Protein AF-A0A820MGE1-F1 (afdb_monomer_lite)

Sequence (130 aa):
QMSFMARFWTSFDWWTLSPDENAIYWISAPADTQRPYQKTDGNNRTLVIAYLPLQLNGTVYNGTVRNLSPTGIYTSKWFNPRNGTYSIIDEGWIPSKAGSWNIPTQLNSTDDWVLMIQRINGTNTSPNLI

Organism: NCBI:txid433720

Structure (mmCIF, N/CA/C/O backbone):
data_AF-A0A820MGE1-F1
#
_entry.id   AF-A0A820MGE1-F1
#
loop_
_atom_site.group_PDB
_atom_site.id
_atom_site.type_symbol
_atom_site.label_atom_id
_atom_site.label_alt_id
_atom_site.label_comp_id
_atom_site.label_asym_id
_atom_site.label_entity_id
_atom_site.label_seq_id
_atom_site.pdbx_PDB_ins_code
_atom_site.Cartn_x
_atom_site.Cartn_y
_atom_site.Cartn_z
_atom_site.occupancy
_atom_site.B_iso_or_equiv
_atom_site.auth_seq_id
_atom_site.auth_comp_id
_atom_site.auth_asym_id
_atom_site.auth_atom_id
_atom_site.pdbx_PDB_model_num
ATOM 1 N N . GLN A 1 1 ? 16.200 -11.245 -2.089 1.00 62.41 1 GLN A N 1
ATOM 2 C CA . GLN A 1 1 ? 14.867 -10.758 -2.510 1.00 62.41 1 GLN A CA 1
ATOM 3 C C . GLN A 1 1 ? 13.742 -11.517 -1.806 1.00 62.41 1 GLN A C 1
ATOM 5 O O . GLN A 1 1 ? 13.044 -10.904 -1.013 1.00 62.41 1 GLN A O 1
ATOM 10 N N . MET A 1 2 ? 13.605 -12.844 -1.963 1.00 79.38 2 MET A N 1
ATOM 11 C CA . MET A 1 2 ? 12.532 -13.597 -1.277 1.00 79.38 2 MET A CA 1
ATOM 12 C C . MET A 1 2 ? 12.561 -13.507 0.258 1.00 79.38 2 MET A C 1
ATOM 14 O O . MET A 1 2 ? 11.509 -13.451 0.883 1.00 79.38 2 MET A O 1
ATOM 18 N N . SER A 1 3 ? 13.747 -13.432 0.867 1.00 88.81 3 SER A N 1
ATOM 19 C CA . SER A 1 3 ? 13.893 -13.246 2.317 1.00 88.81 3 SER A CA 1
ATOM 20 C C . SER A 1 3 ? 13.350 -11.901 2.810 1.00 88.81 3 SER A C 1
ATOM 22 O O . SER A 1 3 ? 12.749 -11.846 3.878 1.00 88.81 3 SER A O 1
ATOM 24 N N . PHE A 1 4 ? 13.523 -10.822 2.041 1.00 92.38 4 PHE A N 1
ATOM 25 C CA . PHE A 1 4 ? 13.005 -9.498 2.397 1.00 92.38 4 PHE A CA 1
ATOM 26 C C . PHE A 1 4 ? 11.487 -9.451 2.286 1.00 92.38 4 PHE A C 1
ATOM 28 O O . PHE A 1 4 ? 10.827 -8.961 3.195 1.00 92.38 4 PHE A O 1
ATOM 35 N N . MET A 1 5 ? 10.935 -10.030 1.219 1.00 88.62 5 MET A N 1
ATOM 36 C CA . MET A 1 5 ? 9.489 -10.129 1.045 1.00 88.62 5 MET A CA 1
ATOM 37 C C . MET A 1 5 ? 8.852 -11.006 2.133 1.00 88.62 5 MET A C 1
ATOM 39 O O . MET A 1 5 ? 7.832 -10.629 2.698 1.00 88.62 5 MET A O 1
ATOM 43 N N . ALA A 1 6 ? 9.479 -12.132 2.492 1.00 89.44 6 ALA A N 1
ATOM 44 C CA . ALA A 1 6 ? 9.021 -12.968 3.600 1.00 89.44 6 ALA A CA 1
ATOM 45 C C . ALA A 1 6 ? 9.006 -12.186 4.921 1.00 89.44 6 ALA A C 1
ATOM 47 O O . ALA A 1 6 ? 7.974 -12.142 5.580 1.00 89.44 6 ALA A O 1
ATOM 48 N N . ARG A 1 7 ? 10.108 -11.498 5.258 1.00 91.62 7 ARG A N 1
ATOM 49 C CA .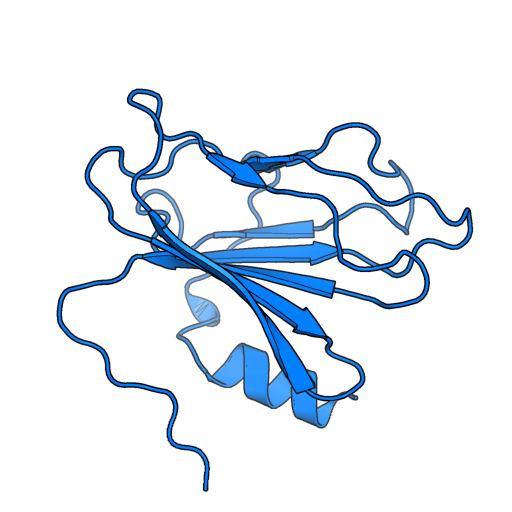 ARG A 1 7 ? 10.196 -10.655 6.463 1.00 91.62 7 ARG A CA 1
ATOM 50 C C . ARG A 1 7 ? 9.140 -9.551 6.485 1.00 91.62 7 ARG A C 1
ATOM 52 O O . ARG A 1 7 ? 8.562 -9.300 7.537 1.00 91.62 7 ARG A O 1
ATOM 59 N N . PHE A 1 8 ? 8.881 -8.918 5.340 1.00 93.81 8 PHE A N 1
ATOM 60 C CA . PHE A 1 8 ? 7.823 -7.922 5.194 1.00 93.81 8 PHE A CA 1
ATOM 61 C C . PHE A 1 8 ? 6.455 -8.519 5.544 1.00 93.81 8 PHE A C 1
ATOM 63 O O . PHE A 1 8 ? 5.798 -8.030 6.458 1.00 93.81 8 PHE A O 1
ATOM 70 N N . TRP A 1 9 ? 6.056 -9.617 4.894 1.00 91.75 9 TRP A N 1
ATOM 71 C CA . TRP A 1 9 ? 4.741 -10.229 5.122 1.00 91.75 9 TRP A CA 1
ATOM 72 C C . TRP A 1 9 ? 4.577 -10.829 6.518 1.00 91.75 9 TRP A C 1
ATOM 74 O O . TRP A 1 9 ? 3.461 -10.882 7.017 1.00 91.75 9 TRP A O 1
ATOM 84 N N . THR A 1 10 ? 5.657 -11.253 7.175 1.00 91.94 10 THR A N 1
ATOM 85 C CA . THR A 1 10 ? 5.598 -11.755 8.556 1.00 91.94 10 THR A CA 1
ATOM 86 C C . THR A 1 10 ? 5.656 -10.654 9.617 1.00 91.94 10 THR A C 1
ATOM 88 O O . THR A 1 10 ? 5.631 -10.971 10.801 1.00 91.94 10 THR A O 1
ATOM 91 N N . SER A 1 11 ? 5.767 -9.375 9.236 1.00 91.94 11 SER A N 1
ATOM 92 C CA . SER A 1 11 ? 5.811 -8.260 10.202 1.00 91.94 11 SER A CA 1
ATOM 93 C C . SER A 1 11 ? 4.430 -7.808 10.702 1.00 91.94 11 SER A C 1
ATOM 95 O O . SER A 1 11 ? 4.341 -6.973 11.600 1.00 91.94 11 SER A O 1
ATOM 97 N N . PHE A 1 12 ? 3.358 -8.361 10.134 1.00 90.31 12 PHE A N 1
ATOM 98 C CA . PHE A 1 12 ? 1.964 -8.094 10.481 1.00 90.31 12 PHE A CA 1
ATOM 99 C C . PHE A 1 12 ? 1.109 -9.349 10.244 1.00 90.31 12 PHE A C 1
ATOM 101 O O . PHE A 1 12 ? 1.555 -10.301 9.598 1.00 90.31 12 PHE A O 1
ATOM 108 N N . ASP A 1 13 ? -0.134 -9.336 10.729 1.00 90.69 13 ASP A N 1
ATOM 109 C CA . ASP A 1 13 ? -1.092 -10.444 10.607 1.00 90.69 13 ASP A CA 1
ATOM 110 C C . ASP A 1 13 ? -1.632 -10.561 9.171 1.00 90.69 13 ASP A C 1
ATOM 112 O O . ASP A 1 13 ? -2.799 -10.289 8.884 1.00 90.69 13 ASP A O 1
ATOM 116 N N . TRP A 1 14 ? -0.770 -10.938 8.225 1.00 90.00 14 TRP A N 1
ATOM 117 C CA . TRP A 1 14 ? -1.065 -10.936 6.788 1.00 90.00 14 TRP A CA 1
ATOM 118 C C . TRP A 1 14 ? -2.269 -11.802 6.406 1.00 90.00 14 TRP A C 1
ATOM 120 O O . TRP A 1 14 ? -2.904 -11.538 5.386 1.00 90.00 14 TRP A O 1
ATOM 130 N N . TRP A 1 15 ? -2.600 -12.815 7.211 1.00 90.56 15 TRP A N 1
ATOM 131 C CA . TRP A 1 15 ? -3.758 -13.689 6.997 1.00 90.56 15 TRP A CA 1
ATOM 132 C C . TRP A 1 15 ? -5.098 -12.961 7.165 1.00 90.56 15 TRP A C 1
ATOM 134 O O . TRP A 1 15 ? -6.123 -13.472 6.728 1.00 90.56 15 TRP A O 1
ATOM 144 N N . THR A 1 16 ? -5.102 -11.771 7.773 1.00 92.56 16 THR A N 1
ATOM 145 C CA . THR A 1 16 ? -6.287 -10.902 7.859 1.00 92.56 16 THR A CA 1
ATOM 146 C C . THR A 1 16 ? -6.537 -10.119 6.569 1.00 92.56 16 THR A C 1
ATOM 148 O O . THR A 1 16 ? -7.626 -9.583 6.373 1.00 92.56 16 THR A O 1
ATOM 151 N N . LEU A 1 17 ? -5.544 -10.057 5.673 1.00 95.56 17 LEU A N 1
ATOM 152 C CA . LEU A 1 17 ? -5.608 -9.257 4.460 1.00 95.56 17 LEU A CA 1
ATOM 153 C C . LEU A 1 17 ? -6.270 -10.015 3.307 1.00 95.56 17 LEU A C 1
ATOM 155 O O . LEU A 1 17 ? -5.866 -11.121 2.942 1.00 95.56 17 LEU A O 1
ATOM 159 N N . SER A 1 18 ? -7.209 -9.350 2.642 1.00 96.69 18 SER A N 1
ATOM 160 C CA . SER A 1 18 ? -7.888 -9.845 1.442 1.00 96.69 18 SER A CA 1
ATOM 161 C C . SER A 1 18 ? -7.679 -8.894 0.255 1.00 96.69 18 SER A C 1
ATOM 163 O O . SER A 1 18 ? -7.457 -7.701 0.472 1.00 96.69 18 SER A O 1
ATOM 165 N N . PRO A 1 19 ? -7.682 -9.391 -0.999 1.00 96.75 19 PRO A N 1
ATOM 166 C CA . PRO A 1 19 ? -7.661 -8.525 -2.179 1.00 96.75 19 PRO A CA 1
ATOM 167 C C . PRO A 1 19 ? -8.835 -7.536 -2.180 1.00 96.75 19 PRO A C 1
ATOM 169 O O . PRO A 1 19 ? -9.981 -7.946 -2.028 1.00 96.75 19 PRO A O 1
ATOM 172 N N . ASP A 1 20 ? -8.549 -6.250 -2.390 1.00 96.56 20 ASP A N 1
ATOM 173 C CA . ASP A 1 20 ? -9.559 -5.182 -2.465 1.00 96.56 20 ASP A CA 1
ATOM 174 C C . ASP A 1 20 ? -9.185 -4.202 -3.580 1.00 96.56 20 ASP A C 1
ATOM 176 O O . ASP A 1 20 ? -8.500 -3.205 -3.353 1.00 96.56 20 ASP A O 1
ATOM 180 N N . GLU A 1 21 ? -9.636 -4.481 -4.805 1.00 92.69 21 GLU A N 1
ATOM 181 C CA . GLU A 1 21 ? -9.331 -3.657 -5.980 1.00 92.69 21 GLU A CA 1
ATOM 182 C C . GLU A 1 21 ? -9.831 -2.206 -5.827 1.00 92.69 21 GLU A C 1
ATOM 184 O O . GLU A 1 21 ? -9.245 -1.285 -6.390 1.00 92.69 21 GLU A O 1
ATOM 189 N N . ASN A 1 22 ? -10.842 -1.969 -4.987 1.00 93.69 22 ASN A N 1
ATOM 190 C CA . ASN A 1 22 ? -11.422 -0.646 -4.773 1.00 93.69 22 ASN A CA 1
ATOM 191 C C . ASN A 1 22 ? -10.678 0.193 -3.723 1.00 93.69 22 ASN A C 1
ATOM 193 O O . ASN A 1 22 ? -10.942 1.396 -3.618 1.00 93.69 22 ASN A O 1
ATOM 197 N N . ALA A 1 23 ? -9.745 -0.399 -2.967 1.00 96.31 23 ALA A N 1
ATOM 198 C CA . ALA A 1 23 ? -9.019 0.293 -1.902 1.00 96.31 23 ALA A CA 1
ATOM 199 C C . ALA A 1 23 ? -8.220 1.499 -2.411 1.00 96.31 23 ALA A C 1
ATOM 201 O O . ALA A 1 23 ? -8.100 2.502 -1.706 1.00 96.31 23 ALA A O 1
ATOM 202 N N . ILE A 1 24 ? -7.686 1.415 -3.632 1.00 97.62 24 ILE A N 1
ATOM 203 C CA . ILE A 1 24 ? -6.885 2.474 -4.241 1.00 97.62 24 ILE A CA 1
ATOM 204 C C . ILE A 1 24 ? -7.385 2.742 -5.655 1.00 97.62 24 ILE A C 1
ATOM 206 O O . ILE A 1 24 ? -7.602 1.829 -6.445 1.00 97.62 24 ILE A O 1
ATOM 210 N N . TYR A 1 25 ? -7.589 4.018 -5.970 1.00 97.06 25 TYR A N 1
ATOM 211 C CA . TYR A 1 25 ? -7.708 4.480 -7.345 1.00 97.06 25 TYR A CA 1
ATOM 212 C C . TYR A 1 25 ? -6.325 4.857 -7.864 1.00 97.06 25 TYR A C 1
ATOM 214 O O . TYR A 1 25 ? -5.737 5.810 -7.359 1.00 97.06 25 TYR A O 1
ATOM 222 N N . TRP A 1 26 ? -5.809 4.139 -8.854 1.00 96.50 26 TRP A N 1
ATOM 223 C CA . TRP A 1 26 ? -4.533 4.479 -9.478 1.00 96.50 26 TRP A CA 1
ATOM 224 C C . TRP A 1 26 ? -4.750 5.334 -10.724 1.00 96.50 26 TRP A C 1
ATOM 226 O O . TRP A 1 26 ? -5.598 5.017 -11.558 1.00 96.50 26 TRP A O 1
ATOM 236 N N . ILE A 1 27 ? -3.978 6.410 -10.862 1.00 94.75 27 ILE A N 1
ATOM 237 C CA . ILE A 1 27 ? -4.048 7.319 -12.008 1.00 94.75 27 ILE A CA 1
ATOM 238 C C . ILE A 1 27 ? -2.908 6.963 -12.955 1.00 94.75 27 ILE A C 1
ATOM 240 O O . ILE A 1 27 ? -1.746 7.004 -12.563 1.00 94.75 27 ILE A O 1
ATOM 244 N N . SER A 1 28 ? -3.236 6.628 -14.203 1.00 90.06 28 SER A N 1
ATOM 245 C CA . SER A 1 28 ? -2.253 6.265 -15.239 1.00 90.06 28 SER A CA 1
ATOM 246 C C . SER A 1 28 ? -1.417 5.013 -14.928 1.00 90.06 28 SER A C 1
ATOM 248 O O . SER A 1 28 ? -0.345 4.835 -15.505 1.00 90.06 28 SER A O 1
ATOM 250 N N . ALA A 1 29 ? -1.893 4.136 -14.039 1.00 91.31 29 ALA A N 1
ATOM 251 C CA . ALA A 1 29 ? -1.273 2.829 -13.843 1.00 91.31 29 ALA A CA 1
ATOM 252 C C . ALA A 1 29 ? -1.503 1.919 -15.065 1.00 91.31 29 ALA A C 1
ATOM 254 O O . ALA A 1 29 ? -2.548 2.027 -15.719 1.00 91.31 29 ALA A O 1
ATOM 255 N N . PRO A 1 30 ? -0.571 0.996 -15.364 1.00 90.94 30 PRO A N 1
ATOM 256 C CA . PRO A 1 30 ? -0.783 -0.015 -16.392 1.00 90.94 30 PRO A CA 1
ATOM 257 C C . PRO A 1 30 ? -2.017 -0.867 -16.094 1.00 90.94 30 PRO A C 1
ATOM 259 O O . PRO A 1 30 ? -2.343 -1.127 -14.935 1.00 90.94 30 PRO A O 1
ATOM 262 N N . ALA A 1 31 ? -2.672 -1.342 -17.151 1.00 86.94 31 ALA A N 1
ATOM 263 C CA . ALA A 1 31 ? -3.821 -2.245 -17.055 1.00 86.94 31 ALA A CA 1
ATOM 264 C C . ALA A 1 31 ? -3.451 -3.725 -17.279 1.00 86.94 31 ALA A C 1
ATOM 266 O O . ALA A 1 31 ? -4.307 -4.600 -17.163 1.00 86.94 31 ALA A O 1
ATOM 267 N N . ASP A 1 32 ? -2.194 -4.005 -17.625 1.00 87.12 32 ASP A N 1
ATOM 268 C CA . ASP A 1 32 ? -1.701 -5.320 -18.027 1.00 87.12 32 ASP A CA 1
ATOM 269 C C . ASP A 1 32 ? -1.050 -6.081 -16.855 1.00 87.12 32 ASP A C 1
ATOM 271 O O . ASP A 1 32 ? -1.436 -5.943 -15.692 1.00 87.12 32 ASP A O 1
ATOM 275 N N . THR A 1 33 ? -0.060 -6.925 -17.148 1.00 85.44 33 THR A N 1
ATOM 276 C CA . THR A 1 33 ? 0.699 -7.682 -16.146 1.00 85.44 33 THR A CA 1
ATOM 277 C C . THR A 1 33 ? 1.507 -6.795 -15.194 1.00 85.44 33 THR A C 1
ATOM 279 O O . THR A 1 33 ? 1.919 -7.280 -14.141 1.00 85.44 33 THR A O 1
ATOM 282 N N . GLN A 1 34 ? 1.699 -5.511 -15.514 1.00 89.12 34 GLN A N 1
ATOM 283 C CA . GLN A 1 34 ? 2.393 -4.527 -14.683 1.00 89.12 34 GLN A CA 1
ATOM 284 C C . GLN A 1 34 ? 1.438 -3.682 -13.827 1.00 89.12 34 GLN A C 1
ATOM 286 O O . GLN A 1 34 ? 1.878 -2.720 -13.183 1.00 89.12 34 GLN A O 1
ATOM 291 N N . ARG A 1 35 ? 0.141 -4.022 -13.810 1.00 92.69 35 ARG A N 1
ATOM 292 C CA . ARG A 1 35 ? -0.847 -3.346 -12.968 1.00 92.69 35 ARG A CA 1
ATOM 293 C C . ARG A 1 35 ? -0.556 -3.555 -11.475 1.00 92.69 35 ARG A C 1
ATOM 295 O O . ARG A 1 35 ? -0.112 -4.640 -11.083 1.00 92.69 35 ARG A O 1
ATOM 302 N N . PRO A 1 36 ? -0.827 -2.552 -10.628 1.00 95.19 36 PRO A N 1
ATOM 303 C CA . PRO A 1 36 ? -0.716 -2.701 -9.186 1.00 95.19 36 PRO A CA 1
ATOM 304 C C . PRO A 1 36 ? -1.791 -3.637 -8.622 1.00 95.19 36 PRO A C 1
ATOM 306 O O . PRO A 1 36 ? -2.890 -3.753 -9.166 1.00 95.19 36 PRO A O 1
ATOM 309 N N . TYR A 1 37 ? -1.477 -4.270 -7.493 1.00 95.50 37 TYR A N 1
ATOM 310 C CA . TYR A 1 37 ? -2.412 -5.100 -6.732 1.00 95.50 37 TYR A CA 1
ATOM 311 C C . TYR A 1 37 ? -2.459 -4.659 -5.281 1.00 95.50 37 TYR A C 1
ATOM 313 O O . TYR A 1 37 ? -1.413 -4.470 -4.666 1.00 95.50 37 TYR A O 1
ATOM 321 N N . GLN A 1 38 ? -3.656 -4.580 -4.709 1.00 96.56 38 GLN A N 1
ATOM 322 C CA . GLN A 1 38 ? -3.862 -4.086 -3.351 1.00 96.56 38 GLN A CA 1
ATOM 323 C C . GLN A 1 38 ? -4.644 -5.064 -2.474 1.00 96.56 38 GLN A C 1
ATOM 325 O O . GLN A 1 38 ? -5.507 -5.813 -2.940 1.00 96.56 38 GLN A O 1
ATOM 330 N N . LYS A 1 39 ? -4.322 -5.038 -1.181 1.00 97.31 39 LYS A N 1
ATOM 331 C CA . LYS A 1 39 ? -4.982 -5.796 -0.122 1.00 97.31 39 LYS A CA 1
ATOM 332 C C . LYS A 1 39 ? -5.289 -4.909 1.079 1.00 97.31 39 LYS A C 1
ATOM 334 O O . LYS A 1 39 ? -4.523 -3.994 1.384 1.00 97.31 39 LYS A O 1
ATOM 339 N N . THR A 1 40 ? -6.367 -5.233 1.785 1.00 97.00 40 THR A N 1
ATOM 340 C CA . THR A 1 40 ? -6.785 -4.563 3.026 1.00 97.00 40 THR A CA 1
ATOM 341 C C . THR A 1 40 ? -7.239 -5.575 4.075 1.00 97.00 40 THR A C 1
ATOM 343 O O . THR A 1 40 ? -7.593 -6.707 3.741 1.00 97.00 40 THR A O 1
ATOM 346 N N . ASP A 1 41 ? -7.271 -5.166 5.343 1.00 94.81 41 ASP A N 1
ATOM 347 C CA . ASP A 1 41 ? -7.839 -5.910 6.482 1.00 94.81 41 ASP A CA 1
ATOM 348 C C . ASP A 1 41 ? -9.380 -5.797 6.552 1.00 94.81 41 ASP A C 1
ATOM 350 O O . ASP A 1 41 ? -9.992 -5.864 7.620 1.00 94.81 41 ASP A O 1
ATOM 354 N N . GLY A 1 42 ? -10.028 -5.587 5.402 1.00 90.81 42 GLY A N 1
ATOM 355 C CA . GLY A 1 42 ? -11.470 -5.396 5.288 1.00 90.81 42 GLY A CA 1
ATOM 356 C C . GLY A 1 42 ? -11.911 -3.961 5.583 1.00 90.81 42 GLY A C 1
ATOM 357 O O . GLY A 1 42 ? -11.235 -2.990 5.247 1.00 90.81 42 GLY A O 1
ATOM 358 N N . ASN A 1 43 ? -13.089 -3.809 6.192 1.00 86.12 43 ASN A N 1
ATOM 359 C CA . ASN A 1 43 ? -13.742 -2.500 6.335 1.00 86.12 43 ASN A CA 1
ATOM 360 C C . ASN A 1 43 ? -13.042 -1.548 7.312 1.00 86.12 43 ASN A C 1
ATOM 362 O O . ASN A 1 43 ? -13.214 -0.337 7.191 1.00 86.12 43 ASN A O 1
ATOM 366 N N . ASN A 1 44 ? -12.252 -2.066 8.256 1.00 85.38 44 ASN A N 1
ATOM 367 C CA . ASN A 1 44 ? -11.543 -1.225 9.220 1.00 85.38 44 ASN A CA 1
ATOM 368 C C . ASN A 1 44 ? -10.377 -0.455 8.580 1.00 85.38 44 ASN A C 1
ATOM 370 O O . ASN A 1 44 ? -9.996 0.593 9.109 1.00 85.38 44 ASN A O 1
ATOM 374 N N . ARG A 1 45 ? -9.834 -0.961 7.458 1.00 92.44 45 ARG A N 1
ATOM 375 C CA . ARG A 1 45 ? -8.706 -0.393 6.700 1.00 92.44 45 ARG A CA 1
ATOM 376 C C . ARG A 1 45 ? -7.601 0.139 7.615 1.00 92.44 45 ARG A C 1
ATOM 378 O O . ARG A 1 45 ? -7.141 1.275 7.464 1.00 92.44 45 ARG A O 1
ATOM 385 N N . THR A 1 46 ? -7.213 -0.663 8.610 1.00 95.19 46 THR A N 1
ATOM 386 C CA . THR A 1 46 ? -6.079 -0.343 9.486 1.00 95.19 46 THR A CA 1
ATOM 387 C C . THR A 1 46 ? -4.754 -0.658 8.811 1.00 95.19 46 THR A C 1
ATOM 389 O O . THR A 1 46 ? -3.742 -0.054 9.160 1.00 95.19 46 THR A O 1
ATOM 392 N N . LEU A 1 47 ? -4.771 -1.537 7.807 1.00 96.62 47 LEU A N 1
ATOM 393 C CA . LEU A 1 47 ? -3.619 -1.860 6.988 1.00 96.62 47 LEU A CA 1
ATOM 394 C C . LEU A 1 47 ? -4.041 -1.951 5.520 1.00 96.62 47 LEU A C 1
ATOM 396 O O . LEU A 1 47 ? -4.908 -2.743 5.156 1.00 96.62 47 LEU A O 1
ATOM 400 N N . VAL A 1 48 ? -3.409 -1.139 4.675 1.00 97.81 48 VAL A N 1
ATOM 401 C CA . VAL A 1 48 ? -3.545 -1.187 3.217 1.00 97.81 48 VAL A CA 1
ATOM 402 C C . VAL A 1 48 ? -2.165 -1.435 2.630 1.00 97.81 48 VAL A C 1
ATOM 404 O O . VAL A 1 48 ? -1.242 -0.649 2.842 1.00 97.81 48 VAL A O 1
ATOM 407 N N . ILE A 1 49 ? -2.030 -2.530 1.887 1.00 97.88 49 ILE A N 1
ATOM 408 C CA . ILE A 1 49 ? -0.801 -2.893 1.183 1.00 97.88 49 ILE A CA 1
ATOM 409 C C . ILE A 1 49 ? -1.070 -2.858 -0.312 1.00 97.88 49 ILE A C 1
ATOM 411 O O . ILE A 1 49 ? -2.065 -3.428 -0.756 1.00 97.88 49 ILE A O 1
ATOM 415 N N . ALA A 1 50 ? -0.176 -2.261 -1.096 1.00 97.69 50 ALA A N 1
ATOM 416 C CA . ALA A 1 50 ? -0.217 -2.385 -2.548 1.00 97.69 50 ALA A CA 1
ATOM 417 C C . ALA A 1 50 ? 1.147 -2.755 -3.121 1.00 97.69 50 ALA A C 1
ATOM 419 O O . ALA A 1 50 ? 2.146 -2.144 -2.771 1.00 97.69 50 ALA A O 1
ATOM 420 N N . TYR A 1 51 ? 1.191 -3.743 -4.008 1.00 96.31 51 TYR A N 1
ATOM 421 C CA . TYR A 1 51 ? 2.378 -4.091 -4.777 1.00 96.31 51 TYR A CA 1
ATOM 422 C C . TYR A 1 51 ? 2.325 -3.401 -6.136 1.00 96.31 51 TYR A C 1
ATOM 424 O O . TYR A 1 51 ? 1.360 -3.574 -6.880 1.00 96.31 51 TYR A O 1
ATOM 432 N N . LEU A 1 52 ? 3.363 -2.630 -6.438 1.00 95.75 52 LEU A N 1
ATOM 433 C CA . LEU A 1 52 ? 3.583 -1.924 -7.689 1.00 95.75 52 LEU A CA 1
ATOM 434 C C . LEU A 1 52 ? 4.767 -2.610 -8.389 1.00 95.75 52 LEU A C 1
ATOM 436 O O . LEU A 1 52 ? 5.904 -2.475 -7.925 1.00 95.75 52 LEU A O 1
ATOM 440 N N . PRO A 1 53 ? 4.524 -3.359 -9.477 1.00 93.25 53 PRO A N 1
ATOM 441 C CA . PRO A 1 53 ? 5.595 -3.977 -10.244 1.00 93.25 53 PRO A CA 1
ATOM 442 C C . PRO A 1 53 ? 6.527 -2.936 -10.866 1.00 93.25 53 PRO A C 1
ATOM 444 O O . PRO A 1 53 ? 6.112 -1.802 -11.131 1.00 93.25 53 PRO A O 1
ATOM 447 N N . LEU A 1 54 ? 7.755 -3.346 -11.182 1.00 92.06 54 LEU A N 1
ATOM 448 C CA . LEU A 1 54 ? 8.675 -2.551 -11.995 1.00 92.06 54 LEU A CA 1
ATOM 449 C C . LEU A 1 54 ? 8.023 -2.131 -13.327 1.00 92.06 54 LEU A C 1
ATOM 451 O O . LEU A 1 54 ? 7.260 -2.880 -13.945 1.00 92.06 54 LEU A O 1
ATOM 455 N N . GLN A 1 55 ? 8.326 -0.920 -13.782 1.00 90.62 55 GLN A N 1
ATOM 456 C CA . GLN A 1 55 ? 7.656 -0.273 -14.906 1.00 90.62 55 GLN A CA 1
ATOM 457 C C . GLN A 1 55 ? 8.593 -0.196 -16.116 1.00 90.62 55 GLN A C 1
ATOM 459 O O . GLN A 1 55 ? 9.355 0.753 -16.271 1.00 90.62 55 GLN A O 1
ATOM 464 N N . LEU A 1 56 ? 8.512 -1.196 -17.002 1.00 85.56 56 LEU A N 1
ATOM 465 C CA . LEU A 1 56 ? 9.299 -1.312 -18.241 1.00 85.56 56 LEU A CA 1
ATOM 466 C C . LEU A 1 56 ? 9.261 -0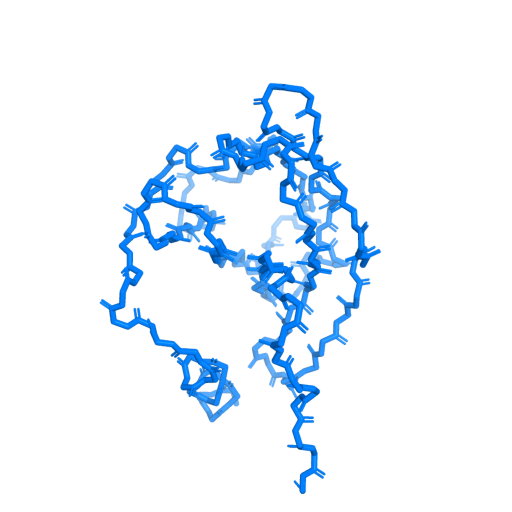.063 -19.141 1.00 85.56 56 LEU A C 1
ATOM 468 O O . LEU A 1 56 ? 10.264 0.263 -19.767 1.00 85.56 56 LEU A O 1
ATOM 472 N N . ASN A 1 57 ? 8.140 0.666 -19.164 1.00 85.69 57 ASN A N 1
ATOM 473 C CA . ASN A 1 57 ? 7.988 1.897 -19.952 1.00 85.69 57 ASN A CA 1
ATOM 474 C C . ASN A 1 57 ? 8.498 3.156 -19.223 1.00 85.69 57 ASN A C 1
ATOM 476 O O . ASN A 1 57 ? 8.328 4.271 -19.711 1.00 85.69 57 ASN A O 1
ATOM 480 N N . GLY A 1 58 ? 9.088 3.004 -18.034 1.00 85.81 58 GLY A N 1
ATOM 481 C CA . GLY A 1 58 ? 9.671 4.097 -17.260 1.00 85.81 58 GLY A CA 1
ATOM 482 C C . GLY A 1 58 ? 8.662 4.992 -16.533 1.00 85.81 58 GLY A C 1
ATOM 483 O O . GLY A 1 58 ? 9.073 5.933 -15.855 1.00 85.81 58 GLY A O 1
ATOM 484 N N . THR A 1 59 ? 7.361 4.716 -16.632 1.00 88.44 59 THR A N 1
ATOM 485 C CA . THR A 1 59 ? 6.302 5.546 -16.045 1.00 88.44 59 THR A CA 1
ATOM 486 C C . THR A 1 59 ? 6.149 5.292 -14.547 1.00 88.44 59 THR A C 1
ATOM 488 O O . THR A 1 59 ? 5.928 4.162 -14.122 1.00 88.44 59 THR A O 1
ATOM 491 N N . VAL A 1 60 ? 6.217 6.354 -13.746 1.00 93.62 60 VAL A N 1
ATOM 492 C CA . VAL A 1 60 ? 5.757 6.343 -12.351 1.00 93.62 60 VAL A CA 1
ATOM 493 C C . VAL A 1 60 ? 4.337 6.889 -12.275 1.00 93.62 60 VAL A C 1
ATOM 495 O O . VAL A 1 60 ? 3.942 7.710 -13.104 1.00 93.62 60 VAL A O 1
ATOM 498 N N . TYR A 1 61 ? 3.562 6.439 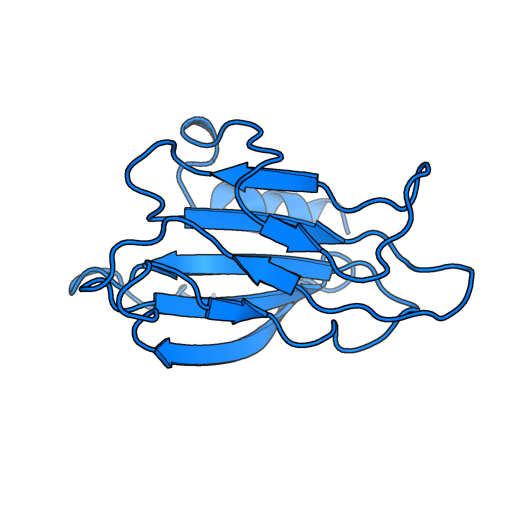-11.296 1.00 95.25 61 TYR A N 1
ATOM 499 C CA . TYR A 1 61 ? 2.156 6.802 -11.179 1.00 95.25 61 TYR A CA 1
ATOM 500 C C . TYR A 1 61 ? 1.768 7.027 -9.727 1.00 95.25 61 TYR A C 1
ATOM 502 O O . TYR A 1 61 ? 2.415 6.548 -8.803 1.00 95.25 61 TYR A O 1
ATOM 510 N N . ASN A 1 62 ? 0.713 7.801 -9.5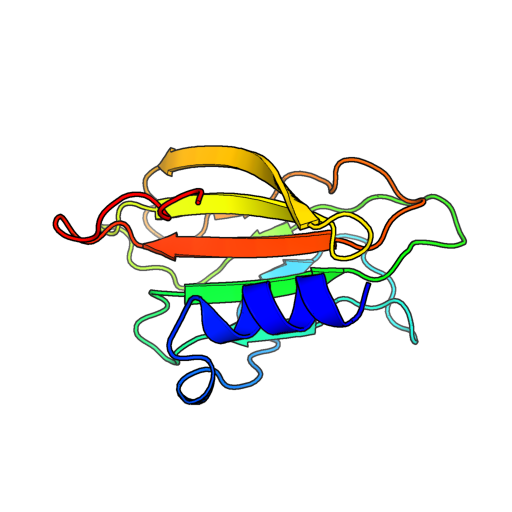31 1.00 96.81 62 ASN A N 1
ATOM 511 C CA . ASN A 1 62 ? 0.184 8.142 -8.221 1.00 96.81 62 ASN A CA 1
ATOM 512 C C . ASN A 1 62 ? -1.222 7.555 -8.067 1.00 96.81 62 ASN A C 1
ATOM 514 O O . ASN A 1 62 ? -1.759 6.901 -8.969 1.00 96.81 62 ASN A O 1
ATOM 518 N N . GLY A 1 63 ? -1.825 7.766 -6.905 1.00 97.38 63 GLY A N 1
ATOM 519 C CA . GLY A 1 63 ? -3.176 7.294 -6.676 1.00 97.38 63 GLY A CA 1
ATOM 520 C C . GLY A 1 63 ? -3.838 7.938 -5.479 1.00 97.38 63 GLY A C 1
ATOM 521 O O . GLY A 1 63 ? -3.286 8.807 -4.809 1.00 97.38 63 GLY A O 1
ATOM 522 N N . THR A 1 64 ? -5.041 7.473 -5.193 1.00 98.31 64 THR A N 1
ATOM 523 C CA . THR A 1 64 ? -5.816 7.898 -4.037 1.00 98.31 64 THR A CA 1
ATOM 524 C C . THR A 1 64 ? -6.293 6.660 -3.302 1.00 98.31 64 THR A C 1
ATOM 526 O O . THR A 1 64 ? -7.072 5.872 -3.845 1.00 98.31 64 THR A O 1
ATOM 529 N N . VAL A 1 65 ? -5.835 6.484 -2.062 1.00 97.94 65 VAL A N 1
ATOM 530 C CA . VAL A 1 65 ? -6.426 5.492 -1.158 1.00 97.94 65 VAL A CA 1
ATOM 531 C C . VAL A 1 65 ? -7.790 6.002 -0.711 1.00 97.94 65 VAL A C 1
ATOM 533 O O . VAL A 1 65 ? -7.962 7.200 -0.479 1.00 97.94 65 VAL A O 1
ATOM 536 N N . ARG A 1 66 ? -8.771 5.105 -0.628 1.00 97.00 66 ARG A N 1
ATOM 537 C CA . ARG A 1 66 ? -10.171 5.432 -0.342 1.00 97.00 66 ARG A CA 1
ATOM 538 C C . ARG A 1 66 ? -10.665 4.704 0.901 1.00 97.00 66 ARG A C 1
ATOM 540 O O . ARG A 1 66 ? -10.132 3.666 1.288 1.00 97.00 66 ARG A O 1
ATOM 547 N N . ASN A 1 67 ? -11.745 5.231 1.476 1.00 95.81 67 ASN A N 1
ATOM 548 C CA . ASN A 1 67 ? -12.499 4.617 2.570 1.00 95.81 67 ASN A CA 1
ATOM 549 C C . ASN A 1 67 ? -11.678 4.330 3.847 1.00 95.81 67 ASN A C 1
ATOM 551 O O . ASN A 1 67 ? -11.984 3.388 4.581 1.00 95.81 67 ASN A O 1
ATOM 555 N N . LEU A 1 68 ? -10.634 5.117 4.110 1.00 96.62 68 LEU A N 1
ATOM 556 C CA . LEU A 1 68 ? -9.947 5.141 5.400 1.00 96.62 68 LEU A CA 1
ATOM 557 C C . LEU A 1 68 ? -10.838 5.781 6.469 1.00 96.62 68 LEU A C 1
ATOM 559 O O . LEU A 1 68 ? -11.747 6.551 6.157 1.00 96.62 68 LEU A O 1
ATOM 563 N N . SER A 1 69 ? -10.543 5.518 7.742 1.00 95.75 69 SER A N 1
ATOM 564 C CA . SER A 1 69 ? -11.220 6.212 8.837 1.00 95.75 69 SER A CA 1
ATOM 565 C C . SER A 1 69 ? -10.825 7.697 8.846 1.00 95.75 69 SER A C 1
ATOM 567 O O . SER A 1 69 ? -9.645 7.984 9.050 1.00 95.75 69 SER A O 1
ATOM 569 N N . PRO A 1 70 ? -11.763 8.657 8.706 1.00 95.19 70 PRO A N 1
ATOM 570 C CA . PRO A 1 70 ? -11.439 10.090 8.688 1.00 95.19 70 PRO A CA 1
ATOM 571 C C . PRO A 1 70 ? -10.847 10.628 10.000 1.00 95.19 70 PRO A C 1
ATOM 573 O O . PRO A 1 70 ? -10.350 11.747 10.036 1.00 95.19 70 PRO A O 1
ATOM 576 N N . THR A 1 71 ? -10.928 9.856 11.087 1.00 94.25 71 THR A N 1
ATOM 577 C CA . THR A 1 71 ? -10.326 10.171 12.395 1.00 94.25 71 THR A CA 1
ATOM 578 C C . THR A 1 71 ? -9.125 9.280 12.715 1.00 94.25 71 THR A C 1
ATOM 580 O O . THR A 1 71 ? -8.563 9.354 13.807 1.00 94.25 71 THR A O 1
ATOM 583 N N . GLY A 1 72 ? -8.743 8.389 11.798 1.00 94.75 72 GLY A N 1
ATOM 584 C CA . GLY A 1 72 ? -7.534 7.591 11.927 1.00 94.75 72 GLY A CA 1
ATOM 585 C C . GLY A 1 72 ? -6.290 8.434 11.665 1.00 94.75 72 GLY A C 1
ATOM 586 O O . GLY A 1 72 ? -6.291 9.296 10.793 1.00 94.75 72 GLY A O 1
ATOM 587 N N . ILE A 1 73 ? -5.232 8.154 12.418 1.00 96.56 73 ILE A N 1
ATOM 588 C CA . ILE A 1 73 ? -3.890 8.683 12.178 1.00 96.56 73 ILE A CA 1
ATOM 589 C C . ILE A 1 73 ? -3.097 7.566 11.511 1.00 96.56 73 ILE A C 1
ATOM 591 O O . ILE A 1 73 ? -3.169 6.422 11.961 1.00 96.56 73 ILE A O 1
ATOM 595 N N . TYR A 1 74 ? -2.369 7.869 10.444 1.00 97.56 74 TYR A N 1
ATOM 596 C CA . TYR A 1 74 ? -1.710 6.871 9.610 1.00 97.56 74 TYR A CA 1
ATOM 597 C C . TYR A 1 74 ? -0.224 7.186 9.402 1.00 97.56 74 TYR A C 1
ATOM 599 O O . TYR A 1 74 ? 0.234 8.320 9.523 1.00 97.56 74 TYR A O 1
ATOM 607 N N . THR A 1 75 ? 0.536 6.141 9.092 1.00 97.88 75 THR A N 1
ATOM 608 C CA . THR A 1 75 ? 1.877 6.212 8.510 1.00 97.88 75 THR A CA 1
ATOM 609 C C . THR A 1 75 ? 1.842 5.556 7.138 1.00 97.88 75 THR A C 1
ATOM 611 O O . THR A 1 75 ? 1.103 4.595 6.911 1.00 97.88 75 THR A O 1
ATOM 614 N N . SER A 1 76 ? 2.635 6.083 6.214 1.00 98.12 76 SER A N 1
ATOM 615 C CA . SER A 1 76 ? 2.742 5.588 4.847 1.00 98.12 76 SER A CA 1
ATOM 616 C C . SER A 1 76 ? 4.201 5.486 4.431 1.00 98.12 76 SER A C 1
ATOM 618 O O . SER A 1 76 ? 4.988 6.407 4.662 1.00 98.12 76 SER A O 1
ATOM 620 N N . LYS A 1 77 ? 4.572 4.348 3.845 1.00 98.06 77 LYS A N 1
ATOM 621 C CA . LYS A 1 77 ? 5.957 4.023 3.495 1.00 98.06 77 LYS A CA 1
ATOM 622 C C . LYS A 1 77 ? 6.005 3.274 2.171 1.00 98.06 77 LYS A C 1
ATOM 624 O O . LYS A 1 77 ? 5.144 2.440 1.891 1.00 98.06 77 LYS A O 1
ATOM 629 N N . TRP A 1 78 ? 7.056 3.529 1.406 1.00 98.00 78 TRP A N 1
ATOM 630 C CA . TRP A 1 78 ? 7.499 2.665 0.324 1.00 98.00 78 TRP A CA 1
ATOM 631 C C . TRP A 1 78 ? 8.456 1.615 0.878 1.00 98.00 78 TRP A C 1
ATOM 633 O O . TRP A 1 78 ? 9.390 1.950 1.599 1.00 98.00 78 TRP A O 1
ATOM 643 N N . PHE A 1 79 ? 8.250 0.352 0.532 1.00 97.50 79 PHE A N 1
ATOM 644 C CA . PHE A 1 79 ? 9.173 -0.743 0.803 1.00 97.50 79 PHE A CA 1
ATOM 645 C C . PHE A 1 79 ? 9.718 -1.286 -0.515 1.00 97.50 79 PHE A C 1
ATOM 647 O O . PHE A 1 79 ? 8.948 -1.606 -1.419 1.00 97.50 79 PHE A O 1
ATOM 654 N N . ASN A 1 80 ? 11.040 -1.409 -0.622 1.00 95.62 80 ASN A N 1
ATOM 655 C CA . ASN A 1 80 ? 11.685 -2.027 -1.774 1.00 95.62 80 ASN A CA 1
ATOM 656 C C . ASN A 1 80 ? 11.961 -3.518 -1.471 1.00 95.62 80 ASN A C 1
ATOM 658 O O . ASN A 1 80 ? 12.847 -3.834 -0.671 1.00 95.62 80 ASN A O 1
ATOM 662 N N . PRO A 1 81 ? 11.257 -4.469 -2.114 1.00 93.81 81 PRO A N 1
ATOM 663 C CA . PRO A 1 81 ? 11.429 -5.900 -1.857 1.00 93.81 81 PRO A CA 1
ATOM 664 C C . PRO A 1 81 ? 12.770 -6.458 -2.364 1.00 93.81 81 PRO A C 1
ATOM 666 O O . PRO A 1 81 ? 13.146 -7.588 -2.026 1.00 93.81 81 PRO A O 1
ATOM 669 N N . ARG A 1 82 ? 13.524 -5.697 -3.169 1.00 91.38 82 ARG A N 1
ATOM 670 C CA . ARG A 1 82 ? 14.821 -6.127 -3.706 1.00 91.38 82 ARG A CA 1
ATOM 671 C C . ARG A 1 82 ? 15.914 -6.070 -2.646 1.00 91.38 82 ARG A C 1
ATOM 673 O O . ARG A 1 82 ? 16.727 -6.994 -2.581 1.00 91.38 82 ARG A O 1
ATOM 680 N N . ASN A 1 83 ? 15.898 -5.036 -1.807 1.00 93.44 83 ASN A N 1
ATOM 681 C CA . ASN A 1 83 ? 16.930 -4.764 -0.800 1.00 93.44 83 ASN A CA 1
ATOM 682 C C . ASN A 1 83 ? 16.394 -4.683 0.648 1.00 93.44 83 ASN A C 1
ATOM 684 O O . ASN A 1 83 ? 17.191 -4.648 1.580 1.00 93.44 83 ASN A O 1
ATOM 688 N N . GLY A 1 84 ? 15.073 -4.678 0.849 1.00 93.00 84 GLY A N 1
ATOM 689 C CA . GLY A 1 84 ? 14.442 -4.627 2.165 1.00 93.00 84 GLY A CA 1
ATOM 690 C C . GLY A 1 84 ? 14.361 -3.232 2.795 1.00 93.00 84 GLY A C 1
ATOM 691 O O . GLY A 1 84 ? 14.033 -3.129 3.977 1.00 93.00 84 GLY A O 1
ATOM 692 N N . THR A 1 85 ? 14.672 -2.165 2.056 1.00 94.81 85 THR A N 1
ATOM 693 C CA . THR A 1 85 ? 14.693 -0.802 2.603 1.00 94.81 85 THR A CA 1
ATOM 694 C C . THR A 1 85 ? 13.315 -0.159 2.589 1.00 94.81 85 THR A C 1
ATOM 696 O O . THR A 1 85 ? 12.557 -0.330 1.632 1.00 94.81 85 THR A O 1
ATOM 699 N N . TYR A 1 86 ? 13.040 0.650 3.610 1.00 96.19 86 TYR A N 1
ATOM 700 C CA . TYR A 1 86 ? 11.859 1.503 3.674 1.00 96.19 86 TYR A CA 1
ATOM 701 C C . TYR A 1 86 ? 12.215 2.958 3.368 1.00 96.19 86 TYR A C 1
ATOM 703 O O . TYR A 1 86 ? 13.258 3.455 3.789 1.00 96.19 86 TYR A O 1
ATOM 711 N N . SER A 1 87 ? 11.305 3.656 2.702 1.00 96.94 87 SER A N 1
ATOM 712 C CA . SER A 1 87 ? 11.324 5.104 2.532 1.00 96.94 87 SER A CA 1
ATOM 713 C C . SER A 1 87 ? 10.001 5.663 3.031 1.00 96.94 87 SER A C 1
ATOM 715 O O . SER A 1 87 ? 8.935 5.285 2.545 1.00 96.94 87 SER A O 1
ATOM 717 N N . ILE A 1 88 ? 10.064 6.528 4.040 1.00 97.19 88 ILE A N 1
ATOM 718 C CA . ILE A 1 88 ? 8.878 7.184 4.590 1.00 97.19 88 ILE A CA 1
ATOM 719 C C . ILE A 1 88 ? 8.289 8.103 3.522 1.00 97.19 88 ILE A C 1
ATOM 721 O O . ILE A 1 88 ? 9.016 8.853 2.873 1.00 97.19 88 ILE A O 1
ATOM 725 N N . ILE A 1 89 ? 6.973 8.019 3.348 1.00 97.56 89 ILE A N 1
ATOM 726 C CA . ILE A 1 89 ? 6.212 8.948 2.517 1.00 97.56 89 ILE A CA 1
ATOM 727 C C . ILE A 1 89 ? 5.672 10.071 3.399 1.00 97.56 89 ILE A C 1
ATOM 729 O O . ILE A 1 89 ? 5.900 11.242 3.118 1.00 97.56 89 ILE A O 1
ATOM 733 N N . ASP A 1 90 ? 4.968 9.688 4.464 1.00 97.19 90 ASP A N 1
ATOM 734 C CA . ASP A 1 90 ? 4.333 10.599 5.414 1.00 97.19 90 ASP A CA 1
ATOM 735 C C . ASP A 1 90 ? 4.024 9.851 6.727 1.00 97.19 90 ASP A C 1
ATOM 737 O O . ASP A 1 90 ? 3.754 8.641 6.712 1.00 97.19 90 ASP A O 1
ATOM 741 N N . GLU A 1 91 ? 4.049 10.555 7.858 1.00 95.75 91 GLU A N 1
ATOM 742 C CA . GLU A 1 91 ? 3.825 10.023 9.207 1.00 95.75 91 GLU A CA 1
ATOM 743 C C . GLU A 1 91 ? 2.890 10.923 10.014 1.00 95.75 91 GLU A C 1
ATOM 745 O O . GLU A 1 91 ? 3.032 12.141 10.038 1.00 95.75 91 GLU A O 1
ATOM 750 N N . GLY A 1 92 ? 1.945 10.312 10.731 1.00 95.31 92 GLY A N 1
ATOM 751 C CA . GLY A 1 92 ? 1.024 11.052 11.591 1.00 95.31 92 GLY A CA 1
ATOM 752 C C . GLY A 1 92 ? -0.073 11.796 10.825 1.00 95.31 92 GLY A C 1
ATOM 753 O O . GLY A 1 92 ? -0.712 12.686 11.384 1.00 95.31 92 GLY A O 1
ATOM 754 N N . TRP A 1 93 ? -0.311 11.442 9.562 1.00 96.88 93 TRP A N 1
ATOM 755 C CA . TRP A 1 93 ? -1.301 12.112 8.731 1.00 96.88 93 TRP A CA 1
ATOM 756 C C . TRP A 1 93 ? -2.715 11.600 8.999 1.00 96.88 93 TRP A C 1
ATOM 758 O O . TRP A 1 93 ? -2.935 10.457 9.409 1.00 96.88 93 TRP A O 1
ATOM 768 N N . ILE A 1 94 ? -3.689 12.471 8.743 1.00 96.81 94 ILE A N 1
ATOM 769 C CA . ILE A 1 94 ? -5.119 12.189 8.882 1.00 96.81 94 ILE A CA 1
ATOM 770 C C . ILE A 1 94 ? -5.745 12.259 7.484 1.00 96.81 94 ILE A C 1
ATOM 772 O O . ILE A 1 94 ? -5.457 13.208 6.746 1.00 96.81 94 ILE A O 1
ATOM 776 N N . PRO A 1 95 ? -6.583 11.286 7.077 1.00 97.44 95 PRO A N 1
ATOM 777 C CA . PRO A 1 95 ? -7.261 11.347 5.791 1.00 97.44 95 PRO A CA 1
ATOM 778 C C . PRO A 1 95 ? -8.180 12.570 5.686 1.00 97.44 95 PRO A C 1
ATOM 780 O O . PRO A 1 95 ? -8.588 13.180 6.674 1.00 97.44 95 PRO A O 1
ATOM 783 N N . SER A 1 96 ? -8.596 12.891 4.464 1.00 97.81 96 SER A N 1
ATOM 784 C CA . SER A 1 96 ? -9.690 13.842 4.251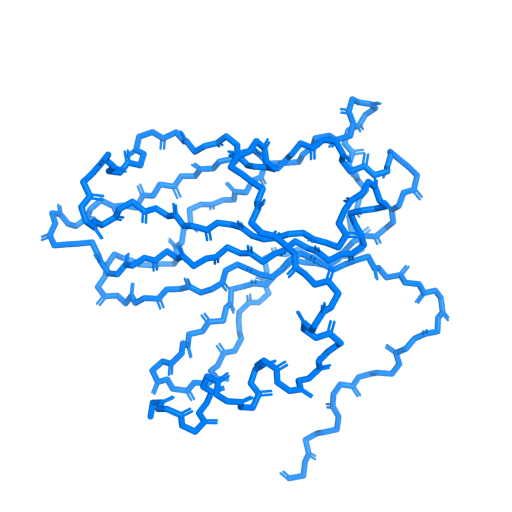 1.00 97.81 96 SER A CA 1
ATOM 785 C C . SER A 1 96 ? -10.987 13.391 4.942 1.00 97.81 96 SER A C 1
ATOM 787 O O . SER A 1 96 ? -11.174 12.216 5.264 1.00 97.81 96 SER A O 1
ATOM 789 N N . LYS A 1 97 ? -11.956 14.308 5.080 1.00 96.81 97 LYS A N 1
ATOM 790 C CA . LYS A 1 97 ? -13.299 13.997 5.615 1.00 96.81 97 LYS A CA 1
ATOM 791 C C . LYS A 1 97 ? -14.009 12.859 4.867 1.00 96.81 97 LYS A C 1
ATOM 793 O O . LYS A 1 97 ? -14.839 12.178 5.456 1.00 96.81 97 LYS A O 1
ATOM 798 N N . ALA A 1 98 ? -13.672 12.647 3.594 1.00 95.94 98 ALA A N 1
ATOM 799 C CA . ALA A 1 98 ? -14.180 11.554 2.767 1.00 95.94 98 ALA A CA 1
ATOM 800 C C . ALA A 1 98 ? -13.372 10.243 2.913 1.00 95.94 98 ALA A C 1
ATOM 802 O O . ALA A 1 98 ? -13.522 9.336 2.098 1.00 95.94 98 ALA A O 1
ATOM 803 N N . GLY A 1 99 ? -12.463 10.144 3.888 1.00 96.75 99 GLY A N 1
ATOM 804 C CA . GLY A 1 99 ? -11.633 8.956 4.106 1.00 96.75 99 GLY A CA 1
ATOM 805 C C . GLY A 1 99 ? -10.605 8.716 3.001 1.00 96.75 99 GLY A C 1
ATOM 806 O O . GLY A 1 99 ? -10.232 7.575 2.745 1.00 96.75 99 GLY A O 1
ATOM 807 N N . SER A 1 100 ? -10.190 9.769 2.296 1.00 97.69 100 SER A N 1
ATOM 808 C CA . SER A 1 100 ? -9.273 9.666 1.154 1.00 97.69 100 SER A CA 1
ATOM 809 C C . SER A 1 100 ? -7.943 10.362 1.419 1.00 97.69 100 SER A C 1
ATOM 811 O O . SER A 1 100 ? -7.923 11.394 2.097 1.00 97.69 100 SER A O 1
ATOM 813 N N . TRP A 1 101 ? -6.857 9.835 0.857 1.00 98.25 101 TRP A N 1
ATOM 814 C CA . TRP A 1 101 ? -5.520 10.436 0.914 1.00 98.25 101 TRP A CA 1
ATOM 815 C C . TRP A 1 101 ? -4.763 10.210 -0.401 1.00 98.25 101 TRP A C 1
ATOM 817 O O . TRP A 1 101 ? -4.937 9.179 -1.056 1.00 98.25 101 TRP A O 1
ATOM 827 N N . ASN A 1 102 ? -3.956 11.194 -0.804 1.00 98.12 102 ASN A N 1
ATOM 828 C CA . ASN A 1 102 ? -3.208 11.152 -2.057 1.00 98.12 102 ASN A CA 1
ATOM 829 C C . ASN A 1 102 ? -1.884 10.420 -1.854 1.00 98.12 102 ASN A C 1
ATOM 831 O O . ASN A 1 102 ? -1.024 10.876 -1.110 1.00 98.12 102 ASN A O 1
ATOM 835 N N . ILE A 1 103 ? -1.725 9.311 -2.566 1.00 98.12 103 ILE A N 1
ATOM 836 C CA . ILE A 1 103 ? -0.490 8.541 -2.635 1.00 98.12 103 ILE A CA 1
ATOM 837 C C . ILE A 1 103 ? 0.404 9.235 -3.669 1.00 98.12 103 ILE A C 1
ATOM 839 O O . ILE A 1 103 ? -0.021 9.354 -4.820 1.00 98.12 103 ILE A O 1
ATOM 843 N N . PRO A 1 104 ? 1.616 9.696 -3.316 1.00 97.12 104 PRO A N 1
ATOM 844 C CA . PRO A 1 104 ? 2.547 10.245 -4.296 1.00 97.12 104 PRO A CA 1
ATOM 845 C C . PRO A 1 104 ? 3.063 9.151 -5.234 1.00 97.12 104 PRO A C 1
ATOM 847 O O . PRO A 1 104 ? 2.789 7.967 -5.055 1.00 97.12 104 PRO A O 1
ATOM 850 N N . THR A 1 105 ? 3.827 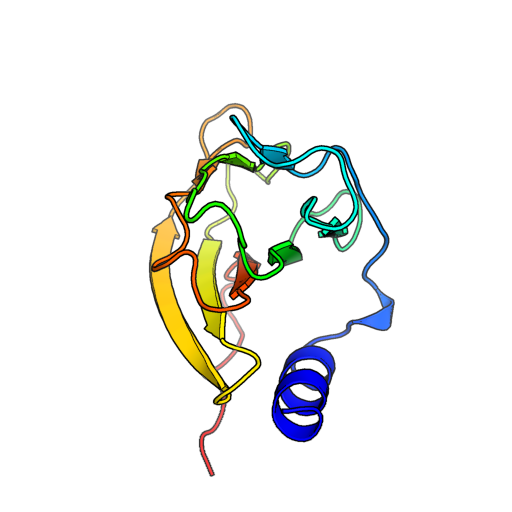9.537 -6.250 1.00 96.38 105 THR A N 1
ATOM 851 C CA . THR A 1 105 ? 4.457 8.556 -7.135 1.00 96.38 105 THR A CA 1
ATOM 852 C C . THR A 1 105 ? 5.446 7.670 -6.382 1.00 96.38 105 THR A C 1
ATOM 854 O O . THR A 1 105 ? 6.079 8.116 -5.419 1.00 96.38 105 THR A O 1
ATOM 857 N N . GLN A 1 106 ? 5.634 6.431 -6.847 1.00 93.94 106 GLN A N 1
ATOM 858 C CA . GLN A 1 106 ? 6.777 5.633 -6.407 1.00 93.94 106 GLN A CA 1
ATOM 859 C C . GLN A 1 106 ? 8.099 6.353 -6.727 1.00 93.94 106 GLN A C 1
ATOM 861 O O . GLN A 1 106 ? 8.166 7.176 -7.643 1.00 93.94 106 GLN A O 1
ATOM 866 N N . LEU A 1 107 ? 9.157 6.048 -5.970 1.00 93.00 107 LEU A N 1
ATOM 867 C CA . LEU A 1 107 ? 10.430 6.779 -6.045 1.00 93.00 107 LEU A CA 1
ATOM 868 C C . LEU A 1 107 ? 11.131 6.650 -7.403 1.00 93.00 107 LEU A C 1
ATOM 870 O O . LEU A 1 107 ? 11.821 7.573 -7.829 1.00 93.00 107 LEU A O 1
ATOM 874 N N . ASN A 1 108 ? 10.970 5.512 -8.077 1.00 93.19 108 ASN A N 1
ATOM 875 C CA . ASN A 1 108 ? 11.464 5.289 -9.430 1.00 93.19 108 ASN A CA 1
ATOM 876 C C . ASN A 1 108 ? 10.635 4.204 -10.139 1.00 93.19 108 ASN A C 1
ATOM 878 O O . ASN A 1 108 ? 9.878 3.471 -9.503 1.00 93.19 108 ASN A O 1
ATOM 882 N N . SER A 1 109 ? 10.796 4.103 -11.457 1.00 90.44 109 SER A N 1
ATOM 883 C CA . SER A 1 109 ? 10.134 3.110 -12.313 1.00 90.44 109 SER A CA 1
ATOM 884 C C . SER A 1 109 ? 10.947 1.829 -12.534 1.00 90.44 109 SER A C 1
ATOM 886 O O . SER A 1 109 ? 10.409 0.847 -13.039 1.00 90.44 109 SER A O 1
ATOM 888 N N . THR A 1 110 ? 12.229 1.818 -12.169 1.00 91.12 110 THR A N 1
ATOM 889 C CA . THR A 1 110 ? 13.148 0.692 -12.409 1.00 91.12 110 THR A CA 1
ATOM 890 C C . THR A 1 110 ? 13.086 -0.391 -11.333 1.00 91.12 110 THR A C 1
ATOM 892 O O . THR A 1 110 ? 13.542 -1.509 -11.569 1.00 91.12 110 THR A O 1
ATOM 895 N N . ASP A 1 111 ? 12.522 -0.073 -10.169 1.00 93.19 111 ASP A N 1
ATOM 896 C CA . ASP A 1 111 ? 12.317 -0.988 -9.053 1.00 93.19 111 ASP A CA 1
ATOM 897 C C . ASP A 1 111 ? 10.843 -1.374 -8.889 1.00 93.19 111 ASP A C 1
ATOM 899 O O . ASP A 1 111 ? 9.925 -0.664 -9.301 1.00 93.19 111 ASP A O 1
ATOM 903 N N . ASP A 1 112 ? 10.633 -2.507 -8.223 1.00 92.75 112 ASP A N 1
ATOM 904 C CA . ASP A 1 112 ? 9.343 -2.860 -7.643 1.00 92.75 112 ASP A CA 1
ATOM 905 C C . ASP A 1 112 ? 9.180 -2.144 -6.304 1.00 92.75 112 ASP A C 1
ATOM 907 O O . ASP A 1 112 ? 10.144 -1.990 -5.548 1.00 92.75 112 ASP A O 1
ATOM 911 N N . TRP A 1 113 ? 7.946 -1.788 -5.968 1.00 96.12 113 TRP A N 1
ATOM 912 C CA . TRP A 1 113 ? 7.631 -1.115 -4.716 1.00 96.12 113 TRP A CA 1
ATOM 913 C C . TRP A 1 113 ? 6.429 -1.754 -4.044 1.00 96.12 113 TRP A C 1
ATOM 915 O O . TRP A 1 113 ? 5.473 -2.172 -4.689 1.00 96.12 113 TRP A O 1
ATOM 925 N N . VAL A 1 114 ? 6.460 -1.807 -2.720 1.00 97.56 114 VAL A N 1
ATOM 926 C CA . VAL A 1 114 ? 5.285 -2.101 -1.909 1.00 97.56 114 VAL A CA 1
ATOM 927 C C . VAL A 1 114 ? 4.901 -0.829 -1.166 1.00 97.56 114 VAL A C 1
ATOM 929 O O . VAL A 1 114 ? 5.689 -0.305 -0.382 1.00 97.56 114 VAL A O 1
ATOM 932 N N . LEU A 1 115 ? 3.698 -0.322 -1.413 1.00 98.25 115 LEU A N 1
ATOM 933 C CA . LEU A 1 115 ? 3.068 0.679 -0.565 1.00 98.25 115 LEU A CA 1
ATOM 934 C C . LEU A 1 115 ? 2.570 -0.004 0.704 1.00 98.25 115 LEU A C 1
ATOM 936 O O . LEU A 1 115 ? 1.834 -0.987 0.626 1.00 98.25 115 LEU A O 1
ATOM 940 N N . MET A 1 116 ? 2.907 0.559 1.857 1.00 97.94 116 MET A N 1
ATOM 941 C CA . MET A 1 116 ? 2.321 0.194 3.139 1.00 97.94 116 MET A CA 1
ATOM 942 C C . MET A 1 116 ? 1.709 1.436 3.774 1.00 97.94 116 MET A C 1
ATOM 944 O O . MET A 1 116 ? 2.425 2.387 4.080 1.00 97.94 116 MET A O 1
ATOM 948 N N . ILE A 1 117 ? 0.394 1.417 3.981 1.00 98.06 117 ILE A N 1
ATOM 949 C CA . ILE A 1 117 ? -0.341 2.410 4.765 1.00 98.06 117 ILE A CA 1
ATOM 950 C C . ILE A 1 117 ? -0.874 1.708 6.004 1.00 98.06 117 ILE A C 1
ATOM 952 O O . ILE A 1 117 ? -1.648 0.758 5.896 1.00 98.06 117 ILE A O 1
ATOM 956 N N . GLN A 1 118 ? -0.471 2.178 7.176 1.00 97.25 118 GLN A N 1
ATOM 957 C CA . GLN A 1 118 ? -0.829 1.570 8.449 1.00 97.25 118 GLN A CA 1
ATOM 958 C C . GLN A 1 118 ? -1.395 2.622 9.392 1.00 97.25 118 GLN A C 1
ATOM 960 O O . GLN A 1 118 ? -0.821 3.698 9.558 1.00 97.25 118 GLN A O 1
ATOM 965 N N . ARG A 1 119 ? -2.518 2.310 10.035 1.00 96.12 119 ARG A N 1
ATOM 966 C CA . ARG A 1 119 ? -3.073 3.138 11.099 1.00 96.12 119 ARG A CA 1
ATOM 967 C C . ARG A 1 119 ? -2.169 3.055 12.324 1.00 96.12 119 ARG A C 1
ATOM 969 O O . ARG A 1 119 ? -1.865 1.968 12.811 1.00 96.12 119 ARG A O 1
ATOM 976 N N . ILE A 1 120 ? -1.783 4.208 12.849 1.00 92.31 120 ILE A N 1
ATOM 977 C CA . ILE A 1 120 ? -1.093 4.328 14.124 1.00 92.31 120 ILE A CA 1
ATOM 978 C C . ILE A 1 120 ? -2.161 4.195 15.210 1.00 92.31 120 ILE A C 1
ATOM 980 O O . ILE A 1 120 ? -2.891 5.135 15.522 1.00 92.31 120 ILE A O 1
ATOM 984 N N . ASN A 1 121 ? -2.280 2.998 15.775 1.00 73.81 121 ASN A N 1
ATOM 985 C CA . ASN A 1 121 ? -2.927 2.842 17.070 1.00 73.81 121 ASN A CA 1
ATOM 986 C C . ASN A 1 121 ? -1.928 3.346 18.122 1.00 73.81 121 ASN A C 1
ATOM 988 O O . ASN A 1 121 ? -0.735 3.092 17.982 1.00 73.81 121 ASN A O 1
ATOM 992 N N . GLY A 1 122 ? -2.384 4.041 19.170 1.00 54.91 122 GLY A N 1
ATOM 993 C CA . GLY A 1 122 ? -1.532 4.636 20.220 1.00 54.91 122 GLY A CA 1
ATOM 994 C C . GLY A 1 122 ? -0.627 3.661 20.997 1.00 54.91 122 GLY A C 1
ATOM 995 O O . GLY A 1 122 ? 0.014 4.054 21.964 1.00 54.91 122 GLY A O 1
ATOM 996 N N . THR A 1 123 ? -0.555 2.403 20.574 1.00 45.09 123 THR A N 1
ATOM 997 C CA . THR A 1 123 ? 0.343 1.358 21.044 1.00 45.09 123 THR A CA 1
ATOM 998 C C . THR A 1 123 ? 0.688 0.458 19.851 1.00 45.09 123 THR A C 1
ATOM 1000 O O . THR A 1 123 ? -0.149 -0.348 19.454 1.00 45.09 123 THR A O 1
ATOM 1003 N N . ASN A 1 124 ? 1.866 0.629 19.240 1.00 39.69 124 ASN A N 1
ATOM 1004 C CA . ASN A 1 124 ? 2.730 -0.471 18.783 1.00 39.69 124 ASN A CA 1
ATOM 1005 C C . ASN A 1 124 ? 4.079 0.068 18.279 1.00 39.69 124 ASN A C 1
ATOM 1007 O O . ASN A 1 124 ? 4.215 0.625 17.193 1.00 39.69 124 ASN A O 1
ATOM 1011 N N . THR A 1 125 ? 5.040 -0.102 19.183 1.00 38.47 125 THR A N 1
ATOM 1012 C CA . THR A 1 125 ? 6.499 -0.163 19.069 1.00 38.47 125 THR A CA 1
ATOM 1013 C C . THR A 1 125 ? 7.092 -0.279 17.668 1.00 38.47 125 THR A C 1
ATOM 1015 O O . THR A 1 125 ? 6.753 -1.174 16.895 1.00 38.47 125 THR A O 1
ATOM 1018 N N . SER A 1 126 ? 8.083 0.584 17.438 1.00 33.69 126 SER A N 1
ATOM 1019 C CA . SER A 1 126 ? 9.136 0.503 16.431 1.00 33.69 126 SER A CA 1
ATOM 1020 C C . SER A 1 126 ? 9.528 -0.938 16.077 1.00 33.69 126 SER A C 1
ATOM 1022 O O . SER A 1 126 ? 9.701 -1.755 16.987 1.00 33.69 126 SER A O 1
ATOM 1024 N N . PRO A 1 127 ? 9.747 -1.265 14.791 1.00 41.16 127 PRO A N 1
ATOM 1025 C CA . PRO A 1 127 ? 10.340 -2.542 14.438 1.00 41.16 127 PRO A CA 1
ATOM 1026 C C . PRO A 1 127 ? 11.752 -2.599 15.033 1.00 41.16 127 PRO A C 1
ATOM 1028 O O . PRO A 1 127 ? 12.612 -1.787 14.692 1.00 41.16 127 PRO A O 1
ATOM 1031 N N . ASN A 1 128 ? 11.964 -3.542 15.953 1.00 33.44 128 ASN A N 1
ATOM 1032 C CA . ASN A 1 128 ? 13.284 -3.909 16.451 1.00 33.44 128 ASN A CA 1
ATOM 1033 C C . ASN A 1 128 ? 14.183 -4.252 15.258 1.00 33.44 128 ASN A C 1
ATOM 1035 O O . ASN A 1 128 ? 13.962 -5.250 14.571 1.00 33.44 128 ASN A O 1
ATOM 1039 N N . LEU A 1 129 ? 15.190 -3.415 15.027 1.00 32.34 129 LEU A N 1
ATOM 1040 C CA . LEU A 1 129 ? 16.360 -3.775 14.242 1.00 32.34 129 LEU A CA 1
ATOM 1041 C C . LEU A 1 129 ? 17.298 -4.530 15.191 1.00 32.34 129 LEU A C 1
ATOM 1043 O O . LEU A 1 129 ? 17.852 -3.928 16.110 1.00 32.34 129 LEU A O 1
ATOM 1047 N N . ILE A 1 130 ? 17.417 -5.842 14.986 1.00 38.88 130 ILE A N 1
ATOM 1048 C CA . ILE A 1 130 ? 18.548 -6.657 15.453 1.00 38.88 130 ILE A CA 1
ATOM 1049 C C . ILE A 1 130 ? 19.410 -6.991 14.245 1.00 38.88 130 ILE A C 1
ATOM 1051 O O . ILE A 1 130 ? 18.817 -7.324 13.189 1.00 38.88 130 ILE A O 1
#

Radius of gyration: 14.16 Å; chains: 1; bounding box: 33×28×41 Å

InterPro domains:
  IPR024749 Putative collagen-binding domain [PF12904] (65-117)

Secondary structure (DSSP, 8-state):
-HHHHHHHHTTTTGGG-EE-GGGEEEES--SSTT--EEEESGGG-SEEEEEE---TT----EEEE-S--TT--EEEEEE-TTT--EEEEEEEE---TTS-EEE---S-SSS-EEEEEEE--S--------

pLDDT: mean 90.01, std 14.64, range [32.34, 98.31]

Foldseek 3Di:
DVVLVVVVCVVDPVVLKDWDPLQKAKDPADPPPQGKTWIASPQQRQKIKIKGAAAPVWDWTKIKGFNYDQPFFKWKWKAFSVPNDIDTPDGRDGAPPRRMDIGDTDPTRGTIIMIIMHTDDVDDDDDDDD